Protein AF-A0A6G9Y9I4-F1 (afdb_monomer)

Mean predicted aligned error: 8.77 Å

Sequence (165 aa):
MYAVVRGWGAGHRESAPDADPHTDSGFLGDAVLGPLMVRAAGKVDRAYVPYQAAFGGVNGGAAVPYSESVTGGIERTRHMVRDEATRCPNTDFAIVGYSQGSHVASMFVQEVGQGHGLIPAEKVAGAALFADPTRNPNAPLFPGNLYGRPAIGVKIYSLSDLLTG

Solvent-accessible surface area (backbone atoms only — not comparable to full-atom values): 8965 Å² total; per-residue (Å²): 76,27,48,30,28,55,27,64,46,81,95,45,91,52,48,28,67,82,43,65,38,72,66,77,50,52,70,60,21,68,74,50,44,50,59,45,51,64,74,39,70,72,76,58,48,69,38,41,44,43,18,62,59,22,60,45,32,54,84,78,45,52,65,50,42,44,68,60,19,39,52,50,34,34,56,45,42,52,50,54,52,42,55,45,42,68,78,37,74,85,48,45,27,37,40,36,16,26,35,60,8,10,38,25,36,51,55,49,53,51,36,17,44,71,70,73,38,91,52,64,30,81,39,34,49,23,72,49,66,38,71,37,80,74,66,57,89,89,59,59,96,47,81,33,60,52,99,90,48,77,52,78,53,54,58,68,53,57,75,67,61,71,62,76,107

InterPro domains:
  IPR000675 Cutinase/acetylxylan esterase [PF01083] (49-140)
  IPR000675 Cutinase/acetylxylan esterase [SM01110] (1-163)
  IPR029058 Alpha/Beta hydrolase fold [G3DSA:3.40.50.1820] (4-163)
  IPR029058 Alpha/Beta hydrolase fold [SSF53474] (5-146)

Structure (mmCIF, N/CA/C/O backbone):
data_AF-A0A6G9Y9I4-F1
#
_entry.id   AF-A0A6G9Y9I4-F1
#
loop_
_atom_site.group_PDB
_atom_site.id
_atom_site.type_symbol
_atom_site.label_atom_id
_atom_site.label_alt_id
_atom_site.label_comp_id
_atom_site.label_asym_id
_atom_site.label_entity_id
_atom_site.label_seq_id
_atom_site.pdbx_PDB_ins_code
_atom_site.Cartn_x
_atom_site.Cartn_y
_atom_site.Cartn_z
_atom_site.occupancy
_atom_site.B_iso_or_equiv
_atom_site.auth_seq_id
_atom_site.auth_comp_id
_atom_site.auth_asym_id
_atom_site.auth_atom_id
_atom_site.pdbx_PDB_model_num
ATO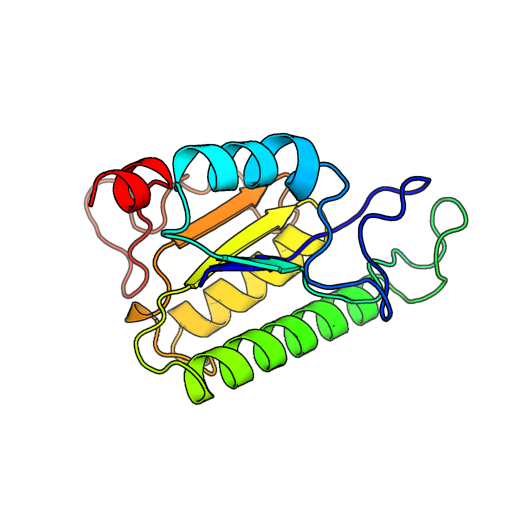M 1 N N . MET A 1 1 ? -10.697 -3.379 8.218 1.00 46.94 1 MET A N 1
ATOM 2 C CA . MET A 1 1 ? -10.324 -3.787 6.846 1.00 46.94 1 MET A CA 1
ATOM 3 C C . MET A 1 1 ? -8.935 -3.247 6.552 1.00 46.94 1 MET A C 1
ATOM 5 O O . MET A 1 1 ? -8.676 -2.091 6.835 1.00 46.94 1 MET A O 1
ATOM 9 N N . TYR A 1 2 ? -8.032 -4.081 6.042 1.00 53.47 2 TYR A N 1
ATOM 10 C CA . TYR A 1 2 ? -6.602 -3.790 5.928 1.00 53.47 2 TYR A CA 1
ATOM 11 C C . TYR A 1 2 ? -6.235 -3.565 4.455 1.00 53.47 2 TYR A C 1
ATOM 13 O O . TYR A 1 2 ? -6.661 -4.328 3.588 1.00 53.47 2 TYR A O 1
ATOM 21 N N . ALA A 1 3 ? -5.458 -2.521 4.157 1.00 49.31 3 ALA A N 1
ATOM 22 C CA . ALA A 1 3 ? -5.071 -2.179 2.788 1.00 49.31 3 ALA A CA 1
ATOM 23 C C . ALA A 1 3 ? -3.652 -2.684 2.500 1.00 49.31 3 ALA A C 1
ATOM 25 O O . ALA A 1 3 ? -2.685 -2.241 3.107 1.00 49.31 3 ALA A O 1
ATOM 26 N N . VAL A 1 4 ? -3.507 -3.618 1.565 1.00 57.12 4 VAL A N 1
ATOM 27 C CA . VAL A 1 4 ? -2.235 -4.276 1.250 1.00 57.12 4 VAL A CA 1
ATOM 28 C C . VAL A 1 4 ? -1.719 -3.783 -0.095 1.00 57.12 4 VAL A C 1
ATOM 30 O O . VAL A 1 4 ? -2.395 -3.851 -1.119 1.00 57.12 4 VAL A O 1
ATOM 33 N N . VAL A 1 5 ? -0.464 -3.356 -0.123 1.00 52.41 5 VAL A N 1
ATOM 34 C CA . VAL A 1 5 ? 0.212 -2.858 -1.316 1.00 52.41 5 VAL A CA 1
ATOM 35 C C . VAL A 1 5 ? 1.218 -3.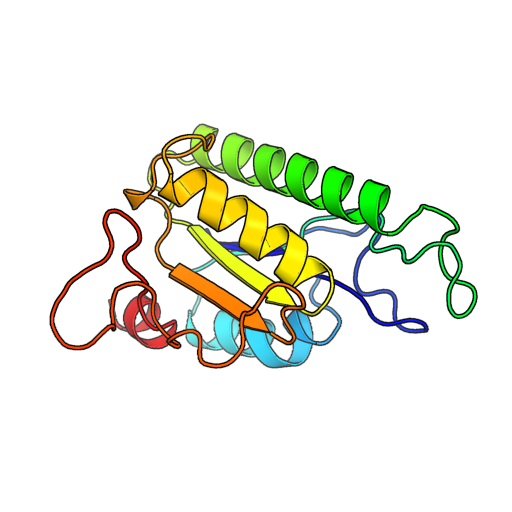905 -1.799 1.00 52.41 5 VAL A C 1
ATOM 37 O O . VAL A 1 5 ? 2.279 -4.104 -1.216 1.00 52.41 5 VAL A O 1
ATOM 40 N N . ARG A 1 6 ? 0.910 -4.612 -2.886 1.00 53.81 6 ARG A N 1
ATOM 41 C CA . ARG A 1 6 ? 1.851 -5.592 -3.460 1.00 53.81 6 ARG A CA 1
ATOM 42 C C . ARG A 1 6 ? 2.987 -4.914 -4.211 1.00 53.81 6 ARG A C 1
ATOM 44 O O . ARG A 1 6 ? 2.797 -3.821 -4.727 1.00 53.81 6 ARG A O 1
ATOM 51 N N . GLY A 1 7 ? 4.124 -5.594 -4.364 1.00 38.91 7 GLY A N 1
ATOM 52 C CA . GLY A 1 7 ? 5.031 -5.297 -5.470 1.00 38.91 7 GLY A CA 1
ATOM 53 C C . GLY A 1 7 ? 6.042 -6.391 -5.805 1.00 38.91 7 GLY A C 1
ATOM 54 O O . GLY A 1 7 ? 6.603 -7.020 -4.926 1.00 38.91 7 GLY A O 1
ATOM 55 N N . TRP A 1 8 ? 6.237 -6.516 -7.120 1.00 42.97 8 TRP A N 1
ATOM 56 C CA . TRP A 1 8 ? 7.132 -7.319 -7.973 1.00 42.97 8 TRP A CA 1
ATOM 57 C C . TRP A 1 8 ? 7.538 -8.776 -7.686 1.00 42.97 8 TRP A C 1
ATOM 59 O O . TRP A 1 8 ? 8.199 -9.069 -6.695 1.00 42.97 8 TRP A O 1
ATOM 69 N N . GLY A 1 9 ? 7.464 -9.556 -8.786 1.00 31.53 9 GLY A N 1
ATOM 70 C CA . GLY A 1 9 ? 8.447 -10.555 -9.240 1.00 31.53 9 GLY A CA 1
ATOM 71 C C . GLY A 1 9 ? 8.441 -10.714 -10.782 1.00 31.53 9 GLY A C 1
ATOM 72 O O . GLY A 1 9 ? 7.416 -11.087 -11.339 1.00 31.53 9 GLY A O 1
ATOM 73 N N . ALA A 1 10 ? 9.526 -10.475 -11.536 1.00 30.72 10 ALA A N 1
ATOM 74 C CA . ALA A 1 10 ? 9.537 -10.852 -12.964 1.00 30.72 10 ALA A CA 1
ATOM 75 C C . ALA A 1 10 ? 9.329 -12.352 -13.104 1.00 30.72 10 ALA A C 1
ATOM 77 O O . ALA A 1 10 ? 9.956 -13.146 -12.407 1.00 30.72 10 ALA A O 1
ATOM 78 N N . GLY A 1 11 ? 8.464 -12.726 -14.043 1.00 34.25 11 GLY A N 1
ATOM 79 C CA . GLY A 1 11 ? 8.098 -14.119 -14.276 1.00 34.25 11 GLY A CA 1
ATOM 80 C C . GLY A 1 11 ? 7.026 -14.662 -13.325 1.00 34.25 11 GLY A C 1
ATOM 81 O O . GLY A 1 11 ? 6.569 -15.777 -13.547 1.00 34.25 11 GLY A O 1
ATOM 82 N N . HIS A 1 12 ? 6.569 -13.895 -12.327 1.00 40.28 12 HIS A N 1
ATOM 83 C CA . HIS A 1 12 ? 5.394 -14.197 -11.500 1.00 40.28 12 HIS A CA 1
ATOM 84 C C . HIS A 1 12 ? 4.499 -12.950 -11.413 1.00 40.28 12 HIS A C 1
ATOM 86 O O . HIS A 1 12 ? 4.858 -11.938 -10.826 1.00 40.28 12 HIS A O 1
ATOM 92 N N . ARG A 1 13 ? 3.317 -12.993 -12.033 1.00 53.06 13 ARG A N 1
ATOM 93 C CA . ARG A 1 13 ? 2.340 -11.890 -12.039 1.00 53.06 13 ARG A CA 1
ATOM 94 C C . ARG A 1 13 ? 1.798 -11.618 -10.621 1.00 53.06 13 ARG A C 1
ATOM 96 O O . ARG A 1 13 ? 0.768 -12.171 -10.262 1.00 53.06 13 ARG A O 1
ATOM 103 N N . GLU A 1 14 ? 2.473 -10.796 -9.811 1.00 57.69 14 GLU A N 1
ATOM 104 C CA . GLU A 1 14 ? 2.019 -10.482 -8.438 1.00 57.69 14 GLU A CA 1
ATOM 105 C C . GLU A 1 14 ? 1.005 -9.322 -8.365 1.00 57.69 14 GLU A C 1
ATOM 107 O O . GLU A 1 14 ? 0.155 -9.296 -7.472 1.00 57.69 14 GLU A O 1
ATOM 112 N N . SER A 1 15 ? 1.061 -8.370 -9.304 1.00 62.28 15 SER A N 1
ATOM 113 C CA . SER A 1 15 ? 0.020 -7.355 -9.525 1.00 62.28 15 SER A CA 1
ATOM 114 C C . SER A 1 15 ? -0.015 -6.943 -11.000 1.00 62.28 15 SER A C 1
ATOM 116 O O . SER A 1 15 ? 0.960 -7.132 -11.730 1.00 62.28 15 SER A O 1
ATOM 118 N N . ALA A 1 16 ? -1.157 -6.415 -11.423 1.00 66.19 16 ALA A N 1
ATOM 119 C CA . ALA A 1 16 ? -1.413 -5.824 -12.728 1.00 66.19 16 ALA A CA 1
ATOM 120 C C . ALA A 1 16 ? -2.526 -4.768 -12.573 1.00 66.19 16 ALA A C 1
ATOM 122 O O . ALA A 1 16 ? -3.277 -4.825 -11.592 1.00 66.19 16 ALA A O 1
ATOM 123 N N . PRO A 1 17 ? -2.679 -3.813 -13.510 1.00 75.06 17 PRO A N 1
ATOM 124 C CA . PRO A 1 17 ? -3.734 -2.796 -13.433 1.00 75.06 17 PRO A CA 1
ATOM 125 C C . PRO A 1 17 ? -5.158 -3.368 -13.358 1.00 75.06 17 PRO A C 1
ATOM 127 O O . PRO A 1 17 ? -6.046 -2.729 -12.799 1.00 75.06 17 PRO A O 1
ATOM 130 N N . ASP A 1 18 ? -5.364 -4.561 -13.911 1.00 77.38 18 ASP A N 1
ATOM 131 C CA . ASP A 1 18 ? -6.620 -5.309 -13.961 1.00 77.38 18 ASP A CA 1
ATOM 132 C C . ASP A 1 18 ? -6.656 -6.509 -12.996 1.00 77.38 18 ASP A C 1
ATOM 134 O O . ASP A 1 18 ? -7.592 -7.306 -13.039 1.00 77.38 18 ASP A O 1
ATOM 138 N N . ALA A 1 19 ? -5.658 -6.649 -12.115 1.00 77.38 19 ALA A N 1
ATOM 139 C CA . ALA A 1 19 ? -5.643 -7.717 -11.123 1.00 77.38 19 ALA A CA 1
ATOM 140 C C . ALA A 1 19 ? -6.816 -7.576 -10.141 1.00 77.38 19 ALA A C 1
ATOM 142 O O . ALA A 1 19 ? -7.113 -6.476 -9.670 1.00 77.38 19 ALA A O 1
ATOM 143 N N . ASP A 1 20 ? -7.445 -8.702 -9.792 1.00 80.81 20 ASP A N 1
ATOM 144 C CA . ASP A 1 20 ? -8.477 -8.739 -8.758 1.00 80.81 20 ASP A CA 1
ATOM 145 C C . ASP A 1 20 ? -7.874 -8.350 -7.391 1.00 80.81 20 ASP A C 1
ATOM 147 O O . ASP A 1 20 ? -6.993 -9.060 -6.887 1.00 80.81 20 ASP A O 1
ATOM 151 N N . PRO A 1 21 ? -8.354 -7.262 -6.756 1.00 82.00 21 PRO A N 1
ATOM 152 C CA . PRO A 1 21 ? -7.885 -6.829 -5.445 1.00 82.00 21 PRO A CA 1
ATOM 153 C C . PRO A 1 21 ? -8.111 -7.836 -4.314 1.00 82.00 21 PRO A C 1
ATOM 155 O O . PRO A 1 21 ? -7.556 -7.634 -3.240 1.00 82.00 21 PRO A O 1
ATOM 158 N N . HIS A 1 22 ? -8.907 -8.890 -4.493 1.00 82.69 22 HIS A N 1
ATOM 159 C CA . HIS A 1 22 ? -9.246 -9.832 -3.417 1.00 82.69 22 HIS A CA 1
ATOM 160 C C . HIS A 1 22 ? -8.620 -11.221 -3.576 1.00 82.69 22 HIS A C 1
ATOM 162 O O . HIS A 1 22 ? -8.703 -12.045 -2.663 1.00 82.69 22 HIS A O 1
ATOM 168 N N . THR A 1 23 ? -7.952 -11.483 -4.698 1.00 82.19 23 THR A N 1
ATOM 169 C CA . THR A 1 23 ? -7.327 -12.782 -4.960 1.00 82.19 23 THR A CA 1
ATOM 170 C C . THR A 1 23 ? -5.935 -12.854 -4.335 1.00 82.19 23 THR A C 1
ATOM 172 O O . THR A 1 23 ? -5.073 -12.028 -4.636 1.00 82.19 23 THR A O 1
ATOM 175 N N . ASP A 1 24 ? -5.684 -13.864 -3.495 1.00 80.88 24 ASP A N 1
ATOM 176 C CA . ASP A 1 24 ? -4.352 -14.158 -2.951 1.00 80.88 24 ASP A CA 1
ATOM 177 C C . ASP A 1 24 ? -3.414 -14.737 -4.004 1.00 80.88 24 ASP A C 1
ATOM 179 O O . ASP A 1 24 ? -3.764 -15.669 -4.722 1.00 80.88 24 ASP A O 1
ATOM 183 N N . SER A 1 25 ? -2.206 -14.182 -4.068 1.00 75.88 25 SER A N 1
ATOM 184 C CA . SER A 1 25 ? -1.129 -14.668 -4.922 1.00 75.88 25 SER A CA 1
ATOM 185 C C . SER A 1 25 ? 0.209 -14.042 -4.532 1.00 75.88 25 SER A C 1
ATOM 187 O O . SER A 1 25 ? 0.245 -12.913 -4.023 1.00 75.88 25 SER A O 1
ATOM 189 N N . GLY A 1 26 ? 1.303 -14.721 -4.876 1.00 77.56 26 GLY A N 1
ATOM 190 C CA . GLY A 1 26 ? 2.663 -14.209 -4.704 1.00 77.56 26 GLY A CA 1
ATOM 191 C C . GLY A 1 26 ? 3.088 -14.175 -3.239 1.00 77.56 26 GLY A C 1
ATOM 192 O O . GLY A 1 26 ? 2.359 -14.631 -2.357 1.00 77.56 26 GLY A O 1
ATOM 193 N N . PHE A 1 27 ? 4.253 -13.590 -2.953 1.00 83.50 27 PHE A N 1
ATOM 194 C CA . PHE A 1 27 ? 4.842 -13.644 -1.608 1.00 83.50 27 PHE A CA 1
ATOM 195 C C . PHE A 1 27 ? 3.885 -13.157 -0.505 1.00 83.50 27 PHE A C 1
ATOM 197 O O . PHE A 1 27 ? 3.698 -13.836 0.506 1.00 83.50 27 PHE A O 1
ATOM 204 N N . LEU A 1 28 ? 3.245 -11.998 -0.698 1.00 81.62 28 LEU A N 1
ATOM 205 C CA . LEU A 1 28 ? 2.331 -11.455 0.311 1.00 81.62 28 LEU A CA 1
ATOM 206 C C . LEU A 1 28 ? 1.065 -12.300 0.478 1.00 81.62 28 LEU A C 1
ATOM 208 O O . LEU A 1 28 ? 0.589 -12.422 1.602 1.00 81.62 28 LEU A O 1
ATOM 212 N N . GLY A 1 29 ? 0.523 -12.874 -0.598 1.00 82.12 29 GLY A N 1
ATOM 213 C CA . GLY A 1 29 ? -0.644 -13.752 -0.507 1.00 82.12 29 GLY A CA 1
ATOM 214 C C . GLY A 1 29 ? -0.312 -15.061 0.197 1.00 82.12 29 GLY A C 1
ATOM 215 O O . GLY A 1 29 ? -0.949 -15.408 1.188 1.00 82.12 29 GLY A O 1
ATOM 216 N N . ASP A 1 30 ? 0.735 -15.738 -0.262 1.00 84.44 30 ASP A N 1
ATOM 217 C CA . ASP A 1 30 ? 1.026 -17.117 0.126 1.00 84.44 30 ASP A CA 1
ATOM 218 C C . ASP A 1 30 ? 1.690 -17.206 1.507 1.00 84.44 30 ASP A C 1
ATOM 220 O O . ASP A 1 30 ? 1.351 -18.072 2.315 1.00 84.44 30 ASP A O 1
ATOM 224 N N . ALA A 1 31 ? 2.625 -16.298 1.805 1.00 82.31 31 ALA A N 1
ATOM 225 C CA . ALA A 1 31 ? 3.455 -16.386 3.007 1.00 82.31 31 ALA A CA 1
ATOM 226 C C . ALA A 1 31 ? 2.989 -15.481 4.156 1.00 82.31 31 ALA A C 1
ATOM 228 O O . ALA A 1 31 ? 3.318 -15.752 5.311 1.00 82.31 31 ALA A O 1
ATOM 229 N N . VAL A 1 32 ? 2.250 -14.405 3.864 1.00 82.94 32 VAL A N 1
ATOM 230 C CA . VAL A 1 32 ? 1.895 -13.392 4.873 1.00 82.94 32 VAL A CA 1
ATOM 231 C C . VAL A 1 32 ? 0.395 -13.380 5.142 1.00 82.94 32 VAL A C 1
ATOM 233 O O . VAL A 1 32 ? -0.037 -13.568 6.280 1.00 82.94 32 VAL A O 1
ATOM 236 N N . LEU A 1 33 ? -0.416 -13.164 4.110 1.00 82.31 33 LEU A N 1
ATOM 237 C CA . LEU A 1 33 ? -1.827 -12.838 4.281 1.00 82.31 33 LEU A CA 1
ATOM 238 C C . LEU A 1 33 ? -2.726 -14.060 4.323 1.00 82.31 33 LEU A C 1
ATOM 240 O O . LEU A 1 33 ? -3.617 -14.080 5.162 1.00 82.31 33 LEU A O 1
ATOM 244 N N . GLY A 1 34 ? -2.473 -15.097 3.529 1.00 85.00 34 GLY A N 1
ATOM 245 C CA . GLY A 1 34 ? -3.201 -16.364 3.624 1.00 85.00 34 GLY A CA 1
ATOM 246 C C . GLY A 1 34 ? -3.224 -16.904 5.064 1.00 85.00 34 GLY A C 1
ATOM 247 O O . GLY A 1 34 ? -4.306 -17.063 5.638 1.00 85.00 34 GLY A O 1
ATOM 248 N N . PRO A 1 35 ? -2.057 -17.080 5.718 1.00 85.38 35 PRO A N 1
ATOM 249 C CA . PRO A 1 35 ? -1.994 -17.470 7.127 1.00 85.38 35 PRO A CA 1
ATOM 250 C C . PRO A 1 35 ? -2.668 -16.470 8.082 1.00 85.38 35 PRO A C 1
ATOM 252 O O . PRO A 1 35 ? -3.332 -16.880 9.039 1.00 85.38 35 PRO A O 1
ATOM 255 N N . LEU A 1 36 ? -2.531 -15.161 7.829 1.00 83.62 36 LEU A N 1
ATOM 256 C CA . LEU A 1 36 ? -3.173 -14.120 8.637 1.00 83.62 36 LEU A CA 1
ATOM 257 C C . LEU A 1 36 ? -4.698 -14.241 8.607 1.00 83.62 36 LEU A C 1
ATOM 259 O O . LEU A 1 36 ? -5.326 -14.172 9.660 1.00 83.62 36 LEU A O 1
ATOM 263 N N . MET A 1 37 ? -5.294 -14.435 7.429 1.00 83.88 37 MET A N 1
ATOM 264 C CA . MET A 1 37 ? -6.747 -14.538 7.276 1.00 83.88 37 MET A CA 1
ATOM 265 C C . MET A 1 37 ? -7.310 -15.735 8.037 1.00 83.88 37 MET A C 1
ATOM 267 O O . MET A 1 37 ? -8.340 -15.610 8.698 1.00 83.88 37 MET A O 1
ATOM 271 N N . VAL A 1 38 ? -6.602 -16.870 8.006 1.00 86.31 38 VAL A N 1
ATOM 272 C CA . VAL A 1 38 ? -6.963 -18.059 8.793 1.00 86.31 38 VAL A CA 1
ATOM 273 C C . VAL A 1 38 ? -6.957 -17.731 10.285 1.00 86.31 38 VAL A C 1
ATOM 275 O O . VAL A 1 38 ? -7.920 -18.030 10.989 1.00 86.31 38 VAL A O 1
ATOM 278 N N . ARG A 1 39 ? -5.896 -17.082 10.779 1.00 84.94 39 ARG A N 1
ATOM 279 C CA . ARG A 1 39 ? -5.755 -16.777 12.211 1.00 84.94 39 ARG A CA 1
ATOM 280 C C . ARG A 1 39 ? -6.717 -15.696 12.695 1.00 84.94 39 ARG A C 1
ATOM 282 O O . ARG A 1 39 ? -7.150 -15.733 13.842 1.00 84.94 39 ARG A O 1
ATOM 289 N N . ALA A 1 40 ? -7.040 -14.743 11.835 1.00 83.06 40 ALA A N 1
ATOM 290 C CA . ALA A 1 40 ? -7.939 -13.649 12.145 1.00 83.06 40 ALA A CA 1
ATOM 291 C C . ALA A 1 40 ? -9.416 -14.044 12.187 1.00 83.06 40 ALA A C 1
ATOM 293 O O . ALA A 1 40 ? -10.219 -13.270 12.704 1.00 83.06 40 ALA A O 1
ATOM 294 N N . ALA A 1 41 ? -9.781 -15.214 11.652 1.00 84.94 41 ALA A N 1
ATOM 295 C CA . ALA A 1 41 ? -11.126 -15.780 11.753 1.00 84.94 41 ALA A CA 1
ATOM 296 C C . ALA A 1 41 ? -12.248 -14.784 11.377 1.00 84.94 41 ALA A C 1
ATOM 298 O O . ALA A 1 41 ? -13.246 -14.657 12.083 1.00 84.94 41 ALA A O 1
ATOM 299 N N . GLY A 1 42 ? -12.065 -14.039 10.280 1.00 81.56 42 GLY A N 1
ATOM 300 C CA . GLY A 1 42 ? -13.053 -13.078 9.768 1.00 81.56 42 GLY A CA 1
ATOM 301 C C . GLY A 1 42 ? -13.062 -11.702 10.446 1.00 81.56 42 GLY A C 1
ATOM 302 O O . GLY A 1 42 ? -13.833 -10.839 10.040 1.00 81.56 42 GLY A O 1
ATOM 303 N N . LYS A 1 43 ? -12.189 -11.449 11.433 1.00 78.75 43 LYS A N 1
ATOM 304 C CA . LYS A 1 43 ? -12.022 -10.114 12.046 1.00 78.75 43 LYS A CA 1
ATOM 305 C C . LYS A 1 43 ? -11.353 -9.095 11.119 1.00 78.75 43 LYS A C 1
ATOM 307 O O . LYS A 1 43 ? -11.363 -7.897 11.388 1.00 78.75 43 LYS A O 1
ATOM 312 N N . VAL A 1 44 ? -10.719 -9.573 10.055 1.00 83.12 44 VAL A N 1
ATOM 313 C CA . VAL A 1 44 ? -9.906 -8.771 9.148 1.00 83.12 44 VAL A CA 1
ATOM 314 C C . VAL A 1 44 ? -10.315 -9.057 7.710 1.00 83.12 44 VAL A C 1
ATOM 316 O O . VAL A 1 44 ? -10.713 -10.171 7.379 1.00 83.12 44 VAL A O 1
ATOM 319 N N . ASP A 1 45 ? -10.158 -8.049 6.864 1.00 86.06 45 ASP A N 1
ATOM 320 C CA . ASP A 1 45 ? -10.286 -8.174 5.415 1.00 86.06 45 ASP A CA 1
ATOM 321 C C . ASP A 1 45 ? -9.015 -7.635 4.751 1.00 86.06 45 ASP A C 1
ATOM 323 O O . ASP A 1 45 ? -8.292 -6.850 5.376 1.00 86.06 45 ASP A O 1
ATOM 327 N N . ARG A 1 46 ? -8.737 -8.045 3.515 1.00 85.88 46 ARG A N 1
ATOM 328 C CA . ARG A 1 46 ? -7.553 -7.648 2.746 1.00 85.88 46 ARG A CA 1
ATOM 329 C C . ARG A 1 46 ? -7.943 -7.212 1.340 1.00 85.88 46 ARG A C 1
ATOM 331 O O . ARG A 1 46 ? -8.777 -7.833 0.685 1.00 85.88 46 ARG A O 1
ATOM 338 N N . ALA A 1 47 ? -7.270 -6.176 0.863 1.00 85.88 47 ALA A N 1
ATOM 339 C CA . ALA A 1 47 ? -7.337 -5.761 -0.527 1.00 85.88 47 ALA A CA 1
ATOM 340 C C . ALA A 1 47 ? -5.933 -5.476 -1.053 1.00 85.88 47 ALA A C 1
ATOM 342 O O . ALA A 1 47 ? -5.129 -4.864 -0.356 1.00 85.88 47 ALA A O 1
ATOM 343 N N . TYR A 1 48 ? -5.663 -5.896 -2.280 1.00 86.62 48 TYR A N 1
ATOM 344 C CA . TYR A 1 48 ? -4.400 -5.742 -2.978 1.00 86.62 48 TYR A CA 1
ATOM 345 C C . TYR A 1 48 ? -4.478 -4.598 -3.974 1.00 86.62 48 TYR A C 1
ATOM 347 O O . TYR A 1 48 ? -5.416 -4.529 -4.760 1.00 86.62 48 TYR A O 1
ATOM 355 N N . VAL A 1 49 ? -3.487 -3.711 -3.963 1.00 88.56 49 VAL A N 1
ATOM 356 C CA . VAL A 1 49 ? -3.443 -2.567 -4.883 1.00 88.56 49 VAL A CA 1
ATOM 357 C C . VAL A 1 49 ? -3.155 -3.032 -6.322 1.00 88.56 49 VAL A C 1
ATOM 359 O O . VAL A 1 49 ? -2.054 -3.536 -6.578 1.00 88.56 49 VAL A O 1
ATOM 362 N N . PRO A 1 50 ? -4.094 -2.848 -7.276 1.00 89.06 50 PRO A N 1
ATOM 363 C CA . PRO A 1 50 ? -3.871 -3.194 -8.673 1.00 89.06 50 PRO A CA 1
ATOM 364 C C . PRO A 1 50 ? -3.189 -2.024 -9.384 1.00 89.06 50 PRO A C 1
ATOM 366 O O . PRO A 1 50 ? -3.755 -0.939 -9.534 1.00 89.06 50 PRO A O 1
ATOM 369 N N . TYR A 1 51 ? -1.941 -2.218 -9.789 1.00 86.94 51 TYR A N 1
ATOM 370 C CA . TYR A 1 51 ? -1.149 -1.197 -10.468 1.00 86.94 51 TYR A CA 1
ATOM 371 C C . TYR A 1 51 ? -0.122 -1.856 -11.391 1.00 86.94 51 TYR A C 1
ATOM 373 O O . TYR A 1 51 ? -0.032 -3.079 -11.462 1.00 86.94 51 TYR A O 1
ATOM 381 N N . GLN A 1 52 ? 0.642 -1.043 -12.122 1.00 86.81 52 GLN A N 1
ATOM 382 C CA . GLN A 1 52 ? 1.553 -1.531 -13.161 1.00 86.81 52 GLN A CA 1
ATOM 383 C C . GLN A 1 52 ? 2.618 -2.505 -12.643 1.00 86.81 52 GLN A C 1
ATOM 385 O O . GLN A 1 52 ? 2.992 -3.422 -13.369 1.00 86.81 52 GLN A O 1
ATOM 390 N N . ALA A 1 53 ? 3.120 -2.305 -11.419 1.00 85.81 53 ALA A N 1
ATOM 391 C CA . ALA A 1 53 ? 4.204 -3.103 -10.842 1.00 85.81 53 ALA A CA 1
ATOM 392 C C . ALA A 1 53 ? 5.393 -3.312 -11.812 1.00 85.81 53 ALA A C 1
ATOM 394 O O . ALA A 1 53 ? 5.984 -4.388 -11.881 1.00 85.81 53 ALA A O 1
ATOM 395 N N . ALA A 1 54 ? 5.736 -2.286 -12.593 1.00 86.12 54 ALA A N 1
ATOM 396 C CA . ALA A 1 54 ? 6.672 -2.350 -13.708 1.00 86.12 54 ALA A CA 1
ATOM 397 C C . ALA A 1 54 ? 8.056 -1.777 -13.364 1.00 86.12 54 ALA A C 1
ATOM 399 O O . ALA A 1 54 ? 8.203 -0.926 -12.488 1.00 86.12 54 ALA A O 1
ATOM 400 N N . PHE A 1 55 ? 9.079 -2.240 -14.085 1.00 87.12 55 PHE A N 1
ATOM 401 C CA . PHE A 1 55 ? 10.485 -1.838 -13.927 1.00 87.12 55 PHE A CA 1
ATOM 402 C C . PHE A 1 55 ? 11.108 -1.407 -15.264 1.00 87.12 55 PHE A C 1
ATOM 404 O O . PHE A 1 55 ? 12.293 -1.620 -15.499 1.00 87.12 55 PHE A O 1
ATOM 411 N N . GLY A 1 56 ? 10.322 -0.836 -16.178 1.00 86.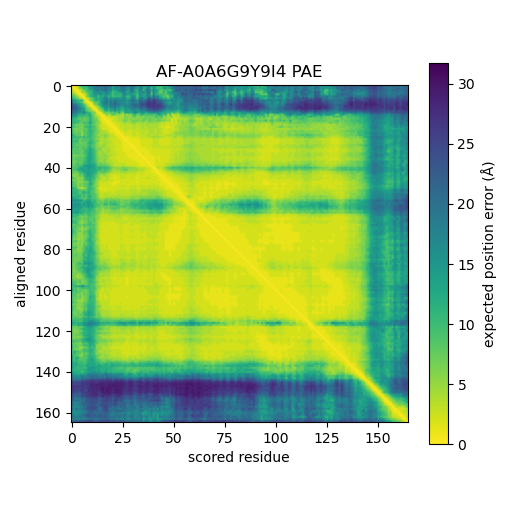06 56 GLY A N 1
ATOM 412 C CA . GLY A 1 56 ? 10.834 -0.374 -17.471 1.00 86.06 56 GLY A CA 1
ATOM 413 C C . GLY A 1 56 ? 11.282 -1.507 -18.398 1.00 86.06 56 GLY A C 1
ATOM 414 O O . GLY A 1 56 ? 12.311 -1.391 -19.054 1.00 86.06 56 GLY A O 1
ATOM 415 N N . GLY A 1 57 ? 10.555 -2.626 -18.431 1.00 80.62 57 GLY A N 1
ATOM 416 C CA . GLY A 1 57 ? 10.846 -3.740 -19.343 1.00 80.62 57 GLY A CA 1
ATOM 417 C C . GLY A 1 57 ? 11.864 -4.767 -18.840 1.00 80.62 57 GLY A C 1
ATOM 418 O O . GLY A 1 57 ? 12.152 -5.733 -19.550 1.00 80.62 57 GLY A O 1
ATOM 419 N N . VAL A 1 58 ? 12.393 -4.610 -17.620 1.00 78.25 58 VAL A N 1
ATOM 420 C CA . VAL A 1 58 ? 13.297 -5.597 -17.004 1.00 78.25 58 VAL A CA 1
ATOM 421 C C . VAL A 1 58 ? 12.671 -6.995 -17.051 1.00 78.25 58 VAL A C 1
ATOM 423 O O . VAL A 1 58 ? 11.510 -7.184 -16.686 1.00 78.25 58 VAL A O 1
ATOM 426 N N . ASN A 1 59 ? 13.460 -7.972 -17.513 1.00 73.56 59 ASN A N 1
ATOM 427 C CA . ASN A 1 59 ? 13.072 -9.377 -17.670 1.00 73.56 59 ASN A CA 1
ATOM 428 C C . ASN A 1 59 ? 11.795 -9.594 -18.510 1.00 73.56 59 ASN A C 1
ATOM 430 O O . ASN A 1 59 ? 11.031 -10.521 -18.246 1.00 73.56 59 ASN A O 1
ATOM 434 N N . GLY A 1 60 ? 11.544 -8.736 -19.506 1.00 72.75 60 GLY A N 1
ATOM 435 C CA . GLY A 1 60 ? 10.378 -8.849 -20.391 1.00 72.75 60 GLY A CA 1
ATOM 436 C C . GLY A 1 60 ? 9.057 -8.403 -19.756 1.00 72.75 60 GLY A C 1
ATOM 437 O O . GLY A 1 60 ? 7.992 -8.724 -20.280 1.00 72.75 60 GLY A O 1
ATOM 438 N N . GLY A 1 61 ? 9.110 -7.691 -18.624 1.00 72.44 61 GLY A N 1
ATOM 439 C CA . GLY A 1 61 ? 7.939 -7.083 -17.993 1.00 72.44 61 GLY A CA 1
ATOM 440 C C . GLY A 1 61 ? 7.393 -5.873 -18.762 1.00 72.44 61 GLY A C 1
ATOM 441 O O . GLY A 1 61 ? 7.909 -5.487 -19.810 1.00 72.44 61 GLY A O 1
ATOM 442 N N . ALA A 1 62 ? 6.352 -5.236 -18.218 1.00 80.56 62 ALA A N 1
ATOM 443 C CA . ALA A 1 62 ? 5.798 -4.015 -18.798 1.00 80.56 62 ALA A CA 1
ATOM 444 C C . ALA A 1 62 ? 6.868 -2.912 -18.926 1.00 80.56 62 ALA A C 1
ATOM 446 O O . ALA A 1 62 ? 7.698 -2.719 -18.033 1.00 80.56 62 ALA A O 1
ATOM 447 N N . ALA A 1 63 ? 6.823 -2.172 -20.038 1.00 87.56 63 ALA A N 1
ATOM 448 C CA . ALA A 1 63 ? 7.788 -1.121 -20.368 1.00 87.56 63 ALA A CA 1
ATOM 449 C C . ALA A 1 63 ? 7.621 0.165 -19.538 1.00 87.56 63 ALA A C 1
ATOM 451 O O . ALA A 1 63 ? 8.454 1.062 -19.637 1.00 87.56 63 ALA A O 1
ATOM 452 N N . VAL A 1 64 ? 6.569 0.255 -18.716 1.00 88.56 64 VAL A N 1
ATOM 453 C CA . VAL A 1 64 ? 6.309 1.412 -17.850 1.00 88.56 64 VAL A CA 1
ATOM 454 C C . VAL A 1 64 ? 7.515 1.645 -16.925 1.00 88.56 64 VAL A C 1
ATOM 456 O O . VAL A 1 64 ? 7.936 0.703 -16.238 1.00 88.56 64 VAL A O 1
ATOM 459 N N . PRO A 1 65 ? 8.095 2.861 -16.896 1.00 91.81 65 PRO A N 1
ATOM 460 C CA . PRO A 1 65 ? 9.221 3.186 -16.028 1.00 91.81 65 PRO A CA 1
ATOM 461 C C . PRO A 1 65 ? 8.922 2.916 -14.552 1.00 91.81 65 PRO A C 1
ATOM 463 O O . PRO A 1 65 ? 7.796 3.086 -14.088 1.00 91.81 65 PRO A O 1
ATOM 466 N N . TYR A 1 66 ? 9.956 2.558 -13.786 1.00 89.06 66 TYR A N 1
ATOM 467 C CA . TYR A 1 66 ? 9.828 2.292 -12.349 1.00 89.06 66 TYR A CA 1
ATOM 468 C C . TYR A 1 66 ? 9.158 3.445 -11.587 1.00 89.06 66 TYR A C 1
ATOM 470 O O . TYR A 1 66 ? 8.259 3.211 -10.784 1.00 89.06 66 TYR A O 1
ATOM 47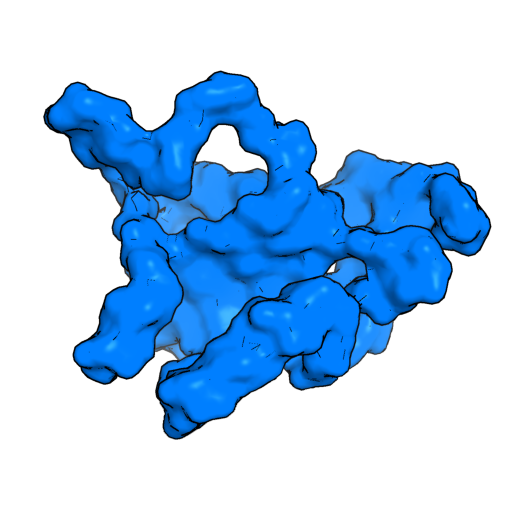8 N N . SER A 1 67 ? 9.578 4.687 -11.851 1.00 93.50 67 SER A N 1
ATOM 479 C CA . SER A 1 67 ? 9.031 5.881 -11.199 1.00 93.50 67 SER A CA 1
ATOM 480 C C . SER A 1 67 ? 7.541 6.054 -11.484 1.00 93.50 67 SER A C 1
ATOM 482 O O . SER A 1 67 ? 6.767 6.240 -10.553 1.00 93.50 67 SER A O 1
ATOM 484 N N . GLU A 1 68 ? 7.133 5.921 -12.747 1.00 94.50 68 GLU A N 1
ATOM 485 C CA . GLU A 1 68 ? 5.729 6.000 -13.156 1.00 94.50 68 GLU A CA 1
ATOM 486 C C . GLU A 1 68 ? 4.896 4.879 -12.520 1.00 94.50 68 GLU A C 1
ATOM 488 O O . GLU A 1 68 ? 3.808 5.129 -12.002 1.00 94.50 68 GLU A O 1
ATOM 493 N N . SER A 1 69 ? 5.439 3.659 -12.472 1.00 89.62 69 SER A N 1
ATOM 494 C CA . SER A 1 69 ? 4.800 2.530 -11.794 1.00 89.62 69 SER A CA 1
ATOM 495 C C . SER A 1 69 ? 4.591 2.801 -10.303 1.00 89.62 69 SER A C 1
ATOM 497 O O . SER A 1 69 ? 3.486 2.619 -9.795 1.00 89.62 69 SER A O 1
ATOM 499 N N . VAL A 1 70 ? 5.619 3.278 -9.593 1.00 91.31 70 VAL A N 1
ATOM 500 C CA . VAL A 1 70 ? 5.517 3.620 -8.165 1.00 91.31 70 VAL A CA 1
ATOM 501 C C . VAL A 1 70 ? 4.500 4.737 -7.942 1.00 91.31 70 VAL A C 1
ATOM 503 O O . VAL A 1 70 ? 3.635 4.590 -7.081 1.00 91.31 70 VAL A O 1
ATOM 506 N N . THR A 1 71 ? 4.534 5.810 -8.737 1.00 95.56 71 THR A N 1
ATOM 507 C CA . THR A 1 71 ? 3.549 6.898 -8.649 1.00 95.56 71 THR A CA 1
ATOM 508 C C . THR A 1 71 ? 2.126 6.374 -8.838 1.00 95.56 71 THR A C 1
ATOM 510 O O . THR A 1 71 ? 1.268 6.639 -7.998 1.00 95.56 71 THR A O 1
ATOM 513 N N . GLY A 1 72 ? 1.877 5.562 -9.869 1.00 93.19 72 GLY A N 1
ATOM 514 C CA . GLY A 1 72 ? 0.564 4.954 -10.093 1.00 93.19 72 GLY A CA 1
ATOM 515 C C . GLY A 1 72 ? 0.114 4.050 -8.939 1.00 93.19 72 GLY A C 1
ATOM 516 O O . GLY A 1 72 ? -1.056 4.072 -8.556 1.00 93.19 72 GLY A O 1
ATOM 517 N N . GLY A 1 73 ? 1.039 3.299 -8.336 1.00 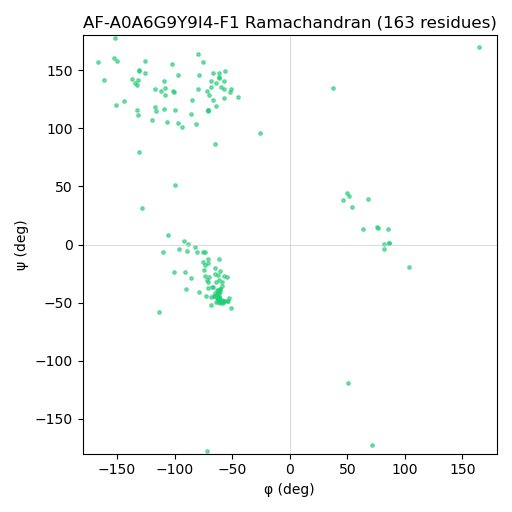90.69 73 GLY A N 1
ATOM 518 C CA . GLY A 1 73 ? 0.769 2.494 -7.143 1.00 90.69 73 GLY A CA 1
ATOM 519 C C . GLY A 1 73 ? 0.361 3.338 -5.935 1.00 90.69 73 GLY A C 1
ATOM 520 O O . GLY A 1 73 ? -0.587 2.980 -5.230 1.00 90.69 73 GLY A O 1
ATOM 521 N N . ILE A 1 74 ? 1.027 4.475 -5.708 1.00 93.19 74 ILE A N 1
ATOM 522 C CA . ILE A 1 74 ? 0.706 5.394 -4.604 1.00 93.19 74 ILE A CA 1
ATOM 523 C C . ILE A 1 74 ? -0.695 5.977 -4.807 1.00 93.19 74 ILE A C 1
ATOM 525 O O . ILE A 1 74 ? -1.526 5.886 -3.903 1.00 93.19 74 ILE A O 1
ATOM 529 N N . GLU A 1 75 ? -1.000 6.493 -6.001 1.00 94.69 75 GLU A N 1
ATOM 530 C CA . GLU A 1 75 ? -2.327 7.053 -6.292 1.00 94.69 75 GLU A CA 1
ATOM 531 C C . GLU A 1 75 ? -3.437 6.009 -6.150 1.00 94.69 75 GLU A C 1
ATOM 533 O O . GLU A 1 75 ? -4.494 6.277 -5.568 1.00 94.69 75 GLU A O 1
ATOM 538 N N . ARG A 1 76 ? -3.198 4.779 -6.618 1.00 91.94 76 ARG A N 1
ATOM 539 C CA . ARG A 1 76 ? -4.178 3.703 -6.466 1.00 91.94 76 ARG A CA 1
ATOM 540 C C . ARG A 1 76 ? -4.401 3.342 -4.999 1.00 91.94 76 ARG A C 1
ATOM 542 O O . ARG A 1 76 ? -5.553 3.160 -4.602 1.00 91.94 76 ARG A O 1
ATOM 549 N N . THR A 1 77 ? -3.332 3.286 -4.204 1.00 91.56 77 THR A N 1
ATOM 550 C CA . THR A 1 77 ? -3.404 3.051 -2.752 1.00 91.56 77 THR A CA 1
ATOM 551 C C . THR A 1 77 ? -4.248 4.129 -2.076 1.00 91.56 77 THR A C 1
ATOM 553 O O . THR A 1 77 ? -5.198 3.805 -1.363 1.00 91.56 77 THR A O 1
ATOM 556 N N . ARG A 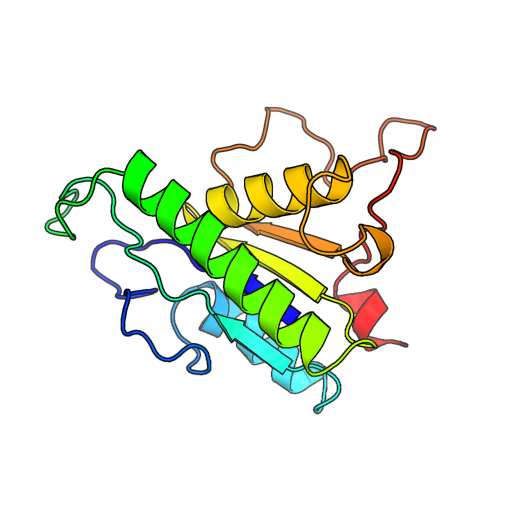1 78 ? -3.971 5.407 -2.367 1.00 92.88 78 ARG A N 1
ATOM 557 C CA . ARG A 1 78 ? -4.746 6.553 -1.868 1.00 92.88 78 ARG A CA 1
ATOM 558 C C . ARG A 1 78 ? -6.229 6.420 -2.187 1.00 92.88 78 ARG A C 1
ATOM 560 O O . ARG A 1 78 ? -7.062 6.580 -1.298 1.00 92.88 78 ARG A O 1
ATOM 567 N N . HIS A 1 79 ? -6.559 6.104 -3.439 1.00 91.94 79 HIS A N 1
ATOM 568 C CA . HIS A 1 79 ? -7.945 5.935 -3.872 1.00 91.94 79 HIS A CA 1
ATOM 569 C C . HIS A 1 79 ? -8.642 4.810 -3.108 1.00 91.94 79 HIS A C 1
ATOM 571 O O . HIS A 1 79 ? -9.703 5.039 -2.541 1.00 91.94 79 HIS A O 1
ATOM 577 N N . MET A 1 80 ? -8.031 3.626 -3.033 1.00 90.38 80 MET A N 1
ATOM 578 C CA . MET A 1 80 ? -8.630 2.482 -2.338 1.00 90.38 80 MET A CA 1
ATOM 579 C C . MET A 1 80 ? -8.847 2.754 -0.849 1.00 90.38 80 MET A C 1
ATOM 581 O O . MET A 1 80 ? -9.919 2.459 -0.327 1.00 90.38 80 MET A O 1
ATOM 585 N N . VAL A 1 81 ? -7.859 3.347 -0.172 1.00 90.56 81 VAL A N 1
ATOM 586 C CA . VAL A 1 81 ? -7.968 3.678 1.255 1.00 90.56 81 VAL A CA 1
ATOM 587 C C . VAL A 1 81 ? -9.044 4.736 1.497 1.00 90.56 81 VAL A C 1
ATOM 589 O O . VAL A 1 81 ? -9.857 4.573 2.401 1.00 90.56 81 VAL A O 1
ATOM 592 N N . ARG A 1 82 ? -9.100 5.794 0.678 1.00 90.94 82 ARG A N 1
ATOM 593 C CA . ARG A 1 82 ? -10.133 6.837 0.788 1.00 90.94 82 ARG A CA 1
ATOM 594 C C . ARG A 1 82 ? -11.531 6.273 0.552 1.00 90.94 82 ARG A C 1
ATOM 596 O O . ARG A 1 82 ? -12.449 6.581 1.313 1.00 90.94 82 ARG A O 1
ATOM 603 N N . ASP A 1 83 ? -11.701 5.477 -0.498 1.00 91.25 83 ASP A N 1
ATOM 604 C CA . ASP A 1 83 ? -12.999 4.909 -0.856 1.00 91.25 83 ASP A CA 1
ATOM 605 C C . ASP A 1 83 ? -13.487 3.974 0.264 1.00 91.25 83 ASP A C 1
ATOM 607 O O . ASP A 1 83 ? -14.654 4.018 0.653 1.00 91.25 83 ASP A O 1
ATOM 611 N N . GLU A 1 84 ? -12.581 3.199 0.865 1.00 89.69 84 GLU A N 1
ATOM 612 C CA . GLU A 1 84 ? -12.901 2.362 2.018 1.00 89.69 84 GLU A CA 1
ATOM 613 C C . GLU A 1 84 ? -13.207 3.170 3.279 1.00 89.69 84 GLU A C 1
ATOM 615 O O . GLU A 1 84 ? -14.215 2.915 3.930 1.00 89.69 84 GLU A O 1
ATOM 620 N N . ALA A 1 85 ? -12.406 4.185 3.602 1.00 89.44 85 ALA A N 1
ATOM 621 C CA . ALA A 1 85 ? -12.652 5.053 4.753 1.00 89.44 85 ALA A CA 1
ATOM 622 C C . ALA A 1 85 ? -13.989 5.803 4.631 1.00 89.44 85 ALA A C 1
ATOM 624 O O . ALA A 1 85 ? -14.642 6.083 5.634 1.00 89.44 85 ALA A O 1
ATOM 625 N N . THR A 1 86 ? -14.418 6.099 3.401 1.00 91.50 86 THR A N 1
ATOM 626 C CA . THR A 1 86 ? -15.713 6.730 3.120 1.00 91.50 86 THR A CA 1
ATOM 627 C C . THR A 1 86 ? -16.869 5.754 3.334 1.00 91.50 86 THR A C 1
ATOM 629 O O . THR A 1 86 ? -17.878 6.120 3.936 1.00 91.50 86 THR A O 1
ATOM 632 N N . ARG A 1 87 ? -16.737 4.507 2.862 1.00 91.75 87 ARG A N 1
ATOM 633 C CA . ARG A 1 87 ? -17.767 3.467 3.035 1.00 91.75 87 ARG A CA 1
ATOM 634 C C . ARG A 1 87 ? -17.864 2.977 4.479 1.00 91.75 87 ARG A C 1
ATOM 636 O O . ARG A 1 87 ? -18.965 2.735 4.968 1.00 91.75 87 ARG A O 1
ATOM 643 N N . CYS A 1 88 ? -16.725 2.864 5.153 1.00 89.25 88 CYS A N 1
ATOM 644 C CA . CYS A 1 88 ? -16.579 2.298 6.487 1.00 89.25 88 CYS A CA 1
ATOM 645 C C . CYS A 1 88 ? -15.744 3.242 7.380 1.00 89.25 88 CYS A C 1
ATOM 647 O O . CYS A 1 88 ? -14.564 2.980 7.619 1.00 89.25 88 CYS A O 1
ATOM 649 N N . PRO A 1 89 ? -16.330 4.317 7.944 1.00 90.00 89 PRO A N 1
ATOM 650 C CA . PRO A 1 89 ? -15.580 5.325 8.710 1.00 90.00 89 PRO A CA 1
ATOM 651 C C . PRO A 1 89 ? -14.856 4.794 9.957 1.00 90.00 89 PRO A C 1
ATOM 653 O O . PRO A 1 89 ? -13.888 5.389 10.434 1.00 90.00 89 PRO A O 1
ATOM 656 N N . ASN A 1 90 ? -15.309 3.661 10.498 1.00 88.44 90 ASN A N 1
ATOM 657 C CA . ASN A 1 90 ? -14.717 3.016 11.672 1.00 88.44 90 ASN A CA 1
ATOM 658 C C . ASN A 1 90 ? -13.593 2.029 11.328 1.00 88.44 90 ASN A C 1
ATOM 660 O O . ASN A 1 90 ? -13.026 1.434 12.236 1.00 88.44 90 ASN A O 1
ATOM 664 N N . THR A 1 91 ? -13.263 1.853 10.049 1.00 83.88 91 THR A N 1
ATOM 665 C CA . THR A 1 91 ? -12.169 0.981 9.621 1.00 83.88 91 THR A CA 1
ATOM 666 C C . THR A 1 91 ? -10.816 1.570 10.010 1.00 83.88 91 THR A C 1
ATOM 668 O O . THR A 1 91 ? -10.510 2.708 9.658 1.00 83.88 91 THR A O 1
ATOM 671 N N . ASP A 1 92 ? -9.993 0.752 10.664 1.00 86.00 92 ASP A N 1
ATOM 672 C CA . ASP A 1 92 ? -8.552 0.969 10.777 1.00 86.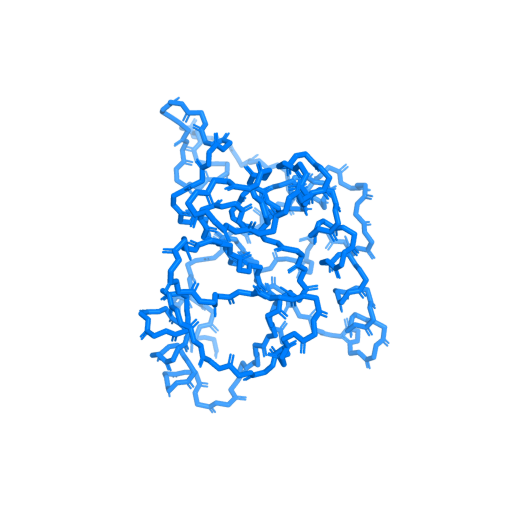00 92 ASP A CA 1
ATOM 673 C C . ASP A 1 92 ? -7.812 0.154 9.710 1.00 86.00 92 ASP A C 1
ATOM 675 O O . ASP A 1 92 ? -8.217 -0.964 9.369 1.00 86.00 92 ASP A O 1
ATOM 679 N N . PHE A 1 93 ? -6.710 0.706 9.211 1.00 85.88 93 PHE A N 1
ATOM 680 C CA . PHE A 1 93 ? -5.907 0.180 8.115 1.00 85.88 93 PHE A CA 1
ATOM 681 C C . PHE A 1 93 ? -4.547 -0.293 8.633 1.00 85.88 93 PHE A C 1
ATOM 683 O O . PHE A 1 93 ? -3.854 0.461 9.310 1.00 85.88 93 PHE A O 1
ATOM 690 N N . ALA A 1 94 ? -4.101 -1.494 8.259 1.00 86.69 94 ALA A N 1
ATOM 691 C CA . ALA A 1 94 ? -2.664 -1.785 8.249 1.00 86.69 94 ALA A CA 1
ATOM 692 C C . ALA A 1 94 ? -2.169 -1.890 6.815 1.00 86.69 94 ALA A C 1
ATOM 694 O O . ALA A 1 94 ? -2.874 -2.442 5.968 1.00 86.69 94 ALA A O 1
ATOM 695 N N . ILE A 1 95 ? -0.970 -1.354 6.581 1.00 87.44 95 ILE A N 1
ATOM 696 C CA . ILE A 1 95 ? -0.359 -1.229 5.260 1.00 87.44 95 ILE A CA 1
ATOM 697 C C . ILE A 1 95 ? 0.810 -2.200 5.136 1.00 87.44 95 ILE A C 1
ATOM 699 O O . ILE A 1 95 ? 1.801 -2.092 5.854 1.00 87.44 95 ILE A O 1
ATOM 703 N N . VAL A 1 96 ? 0.710 -3.158 4.219 1.00 85.19 96 VAL A N 1
ATOM 704 C CA . VAL A 1 96 ? 1.757 -4.171 4.013 1.00 85.19 96 VAL A CA 1
ATOM 705 C C . VAL A 1 96 ? 2.344 -4.038 2.616 1.00 85.19 96 VAL A C 1
ATOM 707 O O . VAL A 1 96 ? 1.583 -3.916 1.664 1.00 85.19 96 VAL A O 1
ATOM 710 N N . GLY A 1 97 ? 3.673 -4.058 2.505 1.00 85.62 97 GLY A N 1
ATOM 711 C CA . GLY A 1 97 ? 4.427 -3.865 1.266 1.00 85.62 97 GLY A CA 1
ATOM 712 C C . GLY A 1 97 ? 5.404 -5.004 0.969 1.00 85.62 97 GLY A C 1
ATOM 713 O O . GLY A 1 97 ? 5.982 -5.556 1.901 1.00 85.62 97 GLY A O 1
ATOM 714 N N . TYR A 1 98 ? 5.650 -5.322 -0.307 1.00 84.81 98 TYR A N 1
ATOM 715 C CA . TYR A 1 98 ? 6.793 -6.150 -0.736 1.00 84.81 98 TYR A CA 1
ATOM 716 C C . TYR A 1 98 ? 7.528 -5.510 -1.922 1.00 84.81 98 TYR A C 1
ATOM 718 O O . TYR A 1 98 ? 6.878 -4.995 -2.827 1.00 84.81 98 TYR A O 1
ATOM 726 N N . SER A 1 99 ? 8.867 -5.508 -1.922 1.00 86.75 99 SER A N 1
ATOM 727 C CA . SER A 1 99 ? 9.715 -5.022 -3.028 1.00 86.75 99 SER A CA 1
ATOM 728 C C . SER A 1 99 ? 9.311 -3.612 -3.515 1.00 86.75 99 SER A C 1
ATOM 730 O O . SER A 1 99 ? 9.303 -2.665 -2.728 1.00 86.75 99 SER A O 1
ATOM 732 N N . GLN A 1 100 ? 8.916 -3.421 -4.782 1.00 88.88 100 GLN A N 1
ATOM 733 C CA . GLN A 1 100 ? 8.395 -2.126 -5.267 1.00 88.88 100 GLN A CA 1
ATOM 734 C C . GLN A 1 100 ? 7.151 -1.655 -4.493 1.00 88.88 100 GLN A C 1
ATOM 736 O O . GLN A 1 100 ? 6.958 -0.462 -4.285 1.00 88.88 100 GLN A O 1
ATOM 741 N N . GLY A 1 101 ? 6.323 -2.582 -4.033 1.00 86.56 101 GLY A N 1
ATOM 742 C CA . GLY A 1 101 ? 5.123 -2.319 -3.249 1.00 86.56 101 GLY A CA 1
ATOM 743 C C . GLY A 1 101 ? 5.453 -1.838 -1.850 1.00 86.56 101 GLY A C 1
ATOM 744 O O . GLY A 1 101 ? 4.701 -1.053 -1.291 1.00 86.56 101 GLY A O 1
ATOM 745 N N . SER A 1 102 ? 6.613 -2.226 -1.312 1.00 86.69 102 SER A N 1
ATOM 746 C CA . SER A 1 102 ? 7.151 -1.614 -0.096 1.00 86.69 102 SER A CA 1
ATOM 747 C C . SER A 1 102 ? 7.543 -0.164 -0.311 1.00 86.69 102 SER A C 1
ATOM 749 O O . SER A 1 102 ? 7.281 0.640 0.571 1.00 86.69 102 SER A O 1
ATOM 751 N N . HIS A 1 103 ? 8.072 0.205 -1.482 1.00 88.50 103 HIS A N 1
ATOM 752 C CA . HIS A 1 103 ? 8.298 1.617 -1.807 1.00 88.50 103 HIS A CA 1
ATOM 753 C C . HIS A 1 103 ? 6.964 2.380 -1.825 1.00 88.50 103 HIS A C 1
ATOM 755 O O . HIS A 1 103 ? 6.821 3.400 -1.154 1.00 88.50 103 HIS A O 1
ATOM 761 N N . VAL A 1 104 ? 5.959 1.850 -2.530 1.00 91.12 104 VAL A N 1
ATOM 762 C CA . VAL A 1 104 ? 4.616 2.451 -2.594 1.00 91.12 104 VAL A CA 1
ATOM 763 C C . VAL A 1 104 ? 4.005 2.599 -1.193 1.00 91.12 104 VAL A C 1
ATOM 765 O O . VAL A 1 104 ? 3.573 3.690 -0.822 1.00 91.12 104 VAL A O 1
ATOM 768 N N . ALA A 1 105 ? 4.014 1.529 -0.395 1.00 88.62 105 ALA A N 1
ATOM 769 C CA . ALA A 1 105 ? 3.512 1.529 0.975 1.00 88.62 105 ALA A CA 1
ATOM 770 C C . ALA A 1 105 ? 4.277 2.508 1.873 1.00 88.62 105 ALA A C 1
ATOM 772 O O . ALA A 1 105 ? 3.643 3.259 2.606 1.00 88.62 105 ALA A O 1
ATOM 773 N N . SER A 1 106 ? 5.613 2.530 1.793 1.00 89.00 106 SER A N 1
ATOM 774 C CA . SER A 1 106 ? 6.486 3.425 2.563 1.00 89.00 106 SER A CA 1
ATOM 775 C C . SER A 1 106 ? 6.138 4.889 2.314 1.00 89.00 106 SER A C 1
ATOM 777 O O . SER A 1 106 ? 5.909 5.641 3.261 1.00 89.00 106 SER A O 1
ATOM 779 N N . MET A 1 107 ? 6.007 5.287 1.047 1.00 90.75 107 MET A N 1
ATOM 780 C CA . MET A 1 107 ? 5.632 6.657 0.688 1.00 90.75 107 MET A CA 1
ATOM 781 C C . MET A 1 107 ? 4.233 7.014 1.191 1.00 90.75 107 MET A C 1
ATOM 783 O O . MET A 1 107 ? 4.047 8.089 1.758 1.00 90.75 107 MET A O 1
ATOM 787 N N . PHE A 1 108 ? 3.269 6.100 1.051 1.00 90.69 108 PHE A N 1
ATOM 788 C CA . PHE A 1 108 ? 1.907 6.313 1.537 1.00 90.69 108 PHE A CA 1
ATOM 789 C C . PHE A 1 108 ? 1.849 6.491 3.065 1.00 90.69 108 PHE A C 1
ATOM 791 O O . PHE A 1 108 ? 1.222 7.428 3.557 1.00 90.69 108 PHE A O 1
ATOM 798 N N . VAL A 1 109 ? 2.524 5.636 3.841 1.00 88.06 109 VAL A N 1
ATOM 799 C CA . VAL A 1 109 ? 2.494 5.748 5.312 1.00 88.06 109 VAL A CA 1
ATOM 800 C C . VAL A 1 109 ? 3.282 6.954 5.823 1.00 88.06 109 VAL A C 1
ATOM 802 O O . VAL A 1 109 ? 2.901 7.532 6.839 1.00 88.06 109 VAL A O 1
ATOM 805 N N . GLN A 1 110 ? 4.339 7.376 5.120 1.00 87.75 110 GLN A N 1
ATOM 806 C CA . GLN A 1 110 ? 5.054 8.619 5.423 1.00 87.75 110 GLN A CA 1
ATOM 807 C C . GLN A 1 110 ? 4.169 9.849 5.182 1.00 87.75 110 GLN A C 1
ATOM 809 O O . GLN A 1 110 ? 4.123 10.735 6.032 1.00 87.75 110 GLN A O 1
ATOM 814 N N . GLU A 1 111 ? 3.437 9.886 4.067 1.00 88.50 111 GLU A N 1
ATOM 815 C CA . GLU A 1 111 ? 2.471 10.946 3.754 1.00 88.50 111 GLU A CA 1
ATOM 816 C C . GLU A 1 111 ? 1.384 11.055 4.832 1.00 88.50 111 GLU A C 1
ATOM 818 O O . GLU A 1 111 ? 1.115 12.146 5.340 1.00 88.50 111 GLU A O 1
ATOM 823 N N . VAL A 1 112 ? 0.800 9.921 5.233 1.00 87.81 112 VAL A N 1
ATOM 824 C CA . VAL A 1 112 ? -0.206 9.871 6.304 1.00 87.81 112 VAL A CA 1
ATOM 825 C C . VAL A 1 112 ? 0.386 10.320 7.643 1.00 87.81 112 VAL A C 1
ATOM 827 O O . VAL A 1 112 ? -0.205 11.160 8.319 1.00 87.81 112 VAL A O 1
ATOM 830 N N . GLY A 1 113 ? 1.574 9.833 8.014 1.00 83.62 113 GLY A N 1
ATOM 831 C CA . GLY A 1 113 ? 2.239 10.196 9.271 1.00 83.62 113 GLY A CA 1
ATOM 832 C C . GLY A 1 113 ? 2.643 11.672 9.369 1.00 83.62 113 GLY A C 1
ATOM 833 O O . GLY A 1 113 ? 2.726 12.211 10.469 1.00 83.62 113 GLY A O 1
ATOM 834 N N . GLN A 1 114 ? 2.854 12.346 8.235 1.00 86.62 114 GLN A N 1
ATOM 835 C CA . GLN A 1 114 ? 3.108 13.792 8.167 1.00 86.62 114 GLN A CA 1
ATOM 836 C C . GLN A 1 114 ? 1.823 14.637 8.205 1.00 86.62 114 GLN A C 1
ATOM 838 O O . GLN A 1 114 ? 1.904 15.862 8.199 1.00 86.62 114 GLN A O 1
ATOM 843 N N . GLY A 1 115 ? 0.643 14.009 8.241 1.00 86.00 115 GLY A N 1
ATOM 844 C CA . GLY A 1 115 ? -0.645 14.704 8.202 1.00 86.00 115 GLY A CA 1
ATOM 845 C C . GLY A 1 115 ? -1.039 15.209 6.811 1.00 86.00 115 GLY A C 1
ATOM 846 O O . GLY A 1 115 ? -1.949 16.025 6.699 1.00 86.00 115 GLY A O 1
ATOM 847 N N . HIS A 1 116 ? -0.373 14.740 5.751 1.00 83.31 116 HIS A N 1
ATOM 848 C CA . HIS A 1 116 ? -0.686 15.090 4.360 1.00 83.31 116 HIS A CA 1
ATOM 849 C C . HIS A 1 116 ? -1.595 14.059 3.669 1.00 83.31 116 HIS A C 1
ATOM 851 O O . HIS A 1 116 ? -1.982 14.260 2.521 1.00 83.31 116 HIS A O 1
ATOM 857 N N . GLY A 1 117 ? -1.917 12.954 4.349 1.00 75.19 117 GLY A N 1
ATOM 858 C CA . GLY A 1 117 ? -2.699 11.853 3.792 1.00 75.19 117 GLY A CA 1
ATOM 859 C C . GLY A 1 117 ? -4.211 12.088 3.771 1.00 75.19 117 GLY A C 1
ATOM 860 O O . GLY A 1 117 ? -4.756 12.933 4.476 1.00 75.19 117 GLY A O 1
ATOM 861 N N . LEU A 1 118 ? -4.910 11.267 2.981 1.00 82.44 118 LEU A N 1
ATOM 862 C CA . LEU A 1 118 ? -6.378 11.286 2.844 1.00 82.44 118 LEU A CA 1
ATOM 863 C C . LEU A 1 118 ? -7.129 10.679 4.043 1.00 82.44 118 LEU A C 1
ATOM 865 O O . LEU A 1 118 ? -8.358 10.722 4.081 1.00 82.44 118 LEU A O 1
ATOM 869 N N . ILE A 1 119 ? -6.402 10.091 4.995 1.00 86.31 119 ILE A N 1
ATOM 870 C CA . ILE A 1 119 ? -6.924 9.575 6.262 1.00 86.31 119 ILE A CA 1
ATOM 871 C C . ILE A 1 119 ? -6.063 10.100 7.419 1.00 86.31 119 ILE A C 1
ATOM 873 O O . ILE A 1 119 ? -4.862 10.311 7.228 1.00 86.31 119 ILE A O 1
ATOM 877 N N . PRO A 1 120 ? -6.645 10.300 8.614 1.00 87.06 120 PRO A N 1
ATOM 878 C CA . PRO A 1 120 ? -5.876 10.686 9.791 1.00 87.06 120 PRO A CA 1
ATOM 879 C C . PRO A 1 120 ? -4.934 9.545 10.215 1.00 87.06 120 PRO A C 1
ATOM 881 O O . PRO A 1 120 ? -5.257 8.368 10.037 1.00 87.06 120 PRO A O 1
ATOM 884 N N . ALA A 1 121 ? -3.765 9.878 10.768 1.00 86.88 121 ALA A N 1
ATOM 885 C CA . ALA A 1 121 ? -2.720 8.897 11.078 1.00 86.88 121 ALA A CA 1
ATOM 886 C C . ALA A 1 121 ? -3.164 7.847 12.110 1.00 86.88 121 ALA A C 1
ATOM 888 O O . ALA A 1 121 ? -2.727 6.699 12.064 1.00 86.88 121 ALA A O 1
ATOM 889 N N . GLU A 1 122 ? -4.116 8.201 12.971 1.00 86.00 122 GLU A N 1
ATOM 890 C CA . GLU A 1 122 ? -4.730 7.323 13.967 1.00 86.00 122 GLU A CA 1
ATOM 891 C C . GLU A 1 122 ? -5.526 6.172 13.340 1.00 86.00 122 GLU A C 1
ATOM 893 O O . GLU A 1 122 ? -5.746 5.160 14.000 1.00 86.00 122 GLU A O 1
ATOM 898 N N . LYS A 1 123 ? -5.934 6.303 12.071 1.00 86.00 123 LYS A N 1
ATOM 899 C CA . LYS A 1 123 ? -6.591 5.233 11.307 1.00 86.00 123 LYS A CA 1
ATOM 900 C C . LYS A 1 123 ? -5.597 4.219 10.750 1.00 86.00 123 LYS A C 1
ATOM 902 O O . LYS A 1 123 ? -6.026 3.212 10.195 1.00 86.00 123 LYS A O 1
ATOM 907 N N . VAL A 1 124 ? -4.289 4.453 10.872 1.00 86.12 124 VAL A N 1
ATOM 908 C CA . VAL A 1 124 ? -3.258 3.485 10.488 1.00 86.12 124 VAL A CA 1
ATOM 909 C C . VAL A 1 124 ? -2.808 2.708 11.725 1.00 86.12 124 VAL A C 1
ATOM 911 O O . VAL A 1 124 ? -2.039 3.199 12.546 1.00 86.12 124 VAL A O 1
ATOM 914 N N . ALA A 1 125 ? -3.267 1.462 11.831 1.00 84.12 125 ALA A N 1
ATOM 915 C CA . ALA A 1 125 ? -2.948 0.537 12.919 1.00 84.12 125 ALA A CA 1
ATOM 916 C C . ALA A 1 125 ? -1.513 -0.022 12.854 1.00 84.12 125 ALA A C 1
ATOM 918 O O . ALA A 1 125 ? -1.001 -0.574 13.829 1.00 84.12 125 ALA A O 1
ATOM 919 N N . GLY A 1 126 ? -0.858 0.071 11.697 1.00 79.06 126 GLY A N 1
ATOM 920 C CA . GLY A 1 126 ? 0.531 -0.340 11.541 1.00 79.06 126 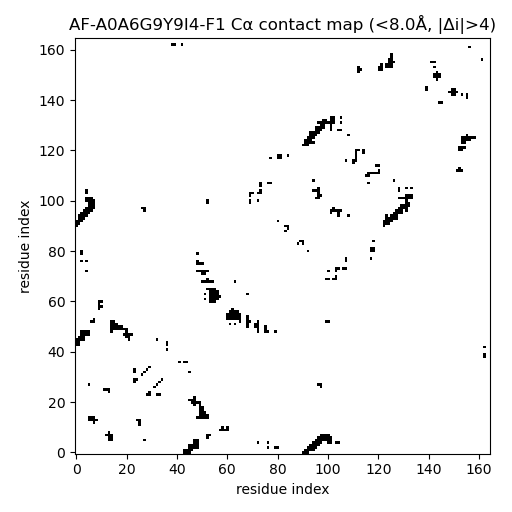GLY A CA 1
ATOM 921 C C . GLY A 1 126 ? 0.957 -0.495 10.089 1.00 79.06 126 GLY A C 1
ATOM 922 O O . GLY A 1 126 ? 0.134 -0.478 9.172 1.00 79.06 126 GLY A O 1
ATOM 923 N N . ALA A 1 127 ? 2.263 -0.667 9.885 1.00 83.94 127 ALA A N 1
ATOM 924 C CA . ALA A 1 127 ? 2.831 -0.949 8.576 1.00 83.94 127 ALA A CA 1
ATOM 925 C C . ALA A 1 127 ? 3.910 -2.036 8.654 1.00 83.94 127 ALA A C 1
ATOM 927 O O . ALA A 1 127 ? 4.692 -2.065 9.604 1.00 83.94 127 ALA A O 1
ATOM 928 N N . ALA A 1 128 ? 3.963 -2.910 7.649 1.00 84.00 128 ALA A N 1
ATOM 929 C CA . ALA A 1 128 ? 4.981 -3.950 7.518 1.00 84.00 128 ALA A CA 1
ATOM 930 C C . ALA A 1 128 ? 5.549 -3.953 6.094 1.00 84.00 128 ALA A C 1
ATOM 932 O O . ALA A 1 128 ? 4.829 -4.220 5.134 1.00 84.00 128 ALA A O 1
ATOM 933 N N . LEU A 1 129 ? 6.838 -3.642 5.952 1.00 84.38 129 LEU A N 1
ATOM 934 C CA . LEU A 1 129 ? 7.486 -3.445 4.654 1.00 84.38 129 LEU A CA 1
ATOM 935 C C . LEU A 1 129 ? 8.570 -4.507 4.442 1.00 84.38 129 LEU A C 1
ATOM 937 O O . LEU A 1 129 ? 9.573 -4.547 5.157 1.00 84.38 129 LEU A O 1
ATOM 941 N N . PHE A 1 130 ? 8.372 -5.375 3.456 1.00 82.25 130 PHE A N 1
ATOM 942 C CA . PHE A 1 130 ? 9.282 -6.465 3.116 1.00 82.25 130 PHE A CA 1
ATOM 943 C C . PHE A 1 130 ? 10.135 -6.082 1.900 1.00 82.25 130 PHE A C 1
ATOM 945 O O . PHE A 1 130 ? 9.606 -5.620 0.893 1.00 82.25 130 PHE A O 1
ATOM 952 N N . ALA A 1 131 ? 11.456 -6.275 1.966 1.00 84.75 131 ALA A N 1
ATOM 953 C CA . ALA A 1 131 ? 12.381 -5.892 0.886 1.00 84.75 131 ALA A CA 1
ATOM 954 C C . ALA A 1 131 ? 12.213 -4.425 0.420 1.00 84.75 131 ALA A C 1
ATOM 956 O O . ALA A 1 131 ? 12.207 -4.138 -0.774 1.00 84.75 131 ALA A O 1
ATOM 957 N N . ASP A 1 132 ? 12.031 -3.506 1.373 1.00 84.94 132 ASP A N 1
ATOM 958 C CA . ASP A 1 132 ? 11.800 -2.088 1.101 1.00 84.94 132 ASP A CA 1
ATOM 959 C C . ASP A 1 132 ? 13.062 -1.378 0.576 1.00 84.94 132 ASP A C 1
ATOM 961 O O . ASP A 1 132 ? 14.026 -1.228 1.335 1.00 84.94 132 ASP A O 1
ATOM 965 N N . PRO A 1 133 ? 13.070 -0.893 -0.682 1.00 84.31 133 PRO A N 1
ATOM 966 C CA . PRO A 1 133 ? 14.214 -0.170 -1.231 1.00 84.31 133 PRO A CA 1
ATOM 967 C C . PRO A 1 133 ? 14.396 1.228 -0.619 1.00 84.31 133 PRO A C 1
ATOM 969 O O . PRO A 1 133 ? 15.440 1.840 -0.823 1.00 84.31 133 PRO A O 1
ATOM 972 N N . THR A 1 134 ? 13.412 1.744 0.125 1.00 84.06 134 THR A N 1
ATOM 973 C CA . THR A 1 134 ? 13.484 3.055 0.793 1.00 84.06 134 THR A CA 1
ATOM 974 C C . THR A 1 134 ? 14.065 2.981 2.206 1.00 84.06 134 THR A C 1
ATOM 976 O O . THR A 1 134 ? 14.298 4.011 2.841 1.00 84.06 134 THR A O 1
ATOM 979 N N . ARG A 1 135 ? 14.329 1.772 2.721 1.00 80.25 135 ARG A N 1
ATOM 980 C CA . ARG A 1 135 ? 14.820 1.590 4.087 1.00 80.25 135 ARG A CA 1
ATOM 981 C C . ARG A 1 135 ? 16.269 2.060 4.222 1.00 80.25 135 ARG A C 1
ATOM 983 O O . ARG A 1 135 ? 17.191 1.432 3.706 1.00 80.25 135 ARG A O 1
ATOM 990 N N . ASN A 1 136 ? 16.477 3.098 5.029 1.00 77.50 136 ASN A N 1
ATOM 991 C CA . ASN A 1 136 ? 17.819 3.551 5.388 1.00 77.50 136 ASN A CA 1
ATOM 992 C C . ASN A 1 136 ? 18.606 2.462 6.143 1.00 77.50 136 ASN A C 1
ATOM 994 O O . ASN A 1 136 ? 18.035 1.752 6.987 1.00 77.50 136 ASN A O 1
ATOM 998 N N . PRO A 1 137 ? 19.932 2.363 5.926 1.00 72.69 137 PRO A N 1
ATOM 999 C CA . PRO A 1 137 ? 20.798 1.563 6.781 1.00 72.69 137 PRO A CA 1
ATOM 1000 C C . PRO A 1 137 ? 20.583 1.932 8.255 1.00 72.69 137 PRO A C 1
ATOM 1002 O O . PRO A 1 137 ? 20.532 3.108 8.606 1.00 72.69 137 PRO A O 1
ATOM 1005 N N . ASN A 1 138 ? 20.445 0.923 9.118 1.00 73.38 138 ASN A N 1
ATOM 1006 C CA . ASN A 1 138 ? 20.218 1.075 10.564 1.00 73.38 138 ASN A CA 1
ATOM 1007 C C . ASN A 1 138 ? 18.902 1.758 10.982 1.00 73.38 138 ASN A C 1
ATOM 1009 O O . ASN A 1 138 ? 18.749 2.088 12.158 1.00 73.38 138 ASN A O 1
ATOM 1013 N N . ALA A 1 139 ? 17.933 1.938 10.076 1.00 70.38 139 ALA A N 1
ATOM 1014 C CA . ALA A 1 139 ? 16.608 2.410 10.471 1.00 70.38 139 ALA A CA 1
ATOM 1015 C C . ALA A 1 139 ? 15.989 1.469 11.531 1.00 70.38 139 ALA A C 1
ATOM 1017 O O . ALA A 1 139 ? 16.044 0.240 11.351 1.00 70.38 139 ALA A O 1
ATOM 1018 N N . PRO A 1 140 ? 15.406 2.011 12.620 1.00 66.25 140 PRO A N 1
ATOM 1019 C CA . PRO A 1 140 ? 14.768 1.196 13.646 1.00 66.25 140 PRO A CA 1
ATOM 1020 C C . PRO A 1 140 ? 13.605 0.402 13.044 1.00 66.25 140 PRO A C 1
ATOM 1022 O O . PRO A 1 140 ? 12.940 0.864 12.119 1.00 66.25 140 PRO A O 1
ATOM 1025 N N . LEU A 1 141 ? 13.354 -0.796 13.580 1.00 64.94 141 LEU A N 1
ATOM 1026 C CA . LEU A 1 141 ? 12.243 -1.647 13.128 1.00 64.94 141 LEU A CA 1
ATOM 1027 C C . LEU A 1 141 ? 10.877 -1.004 13.398 1.00 64.94 141 LEU A C 1
ATOM 1029 O O . LEU A 1 141 ? 9.953 -1.177 12.612 1.00 64.94 141 LEU A O 1
ATOM 1033 N N . PHE A 1 142 ? 10.776 -0.235 14.485 1.00 63.31 142 PHE A N 1
ATOM 1034 C CA . PHE A 1 142 ? 9.587 0.526 14.844 1.00 63.31 142 PHE A CA 1
ATOM 1035 C C . PHE A 1 142 ? 9.916 2.027 14.847 1.00 63.31 142 PHE A C 1
ATOM 1037 O O . PHE A 1 142 ? 10.773 2.464 15.625 1.00 63.31 142 PHE A O 1
ATOM 1044 N N . PRO A 1 143 ? 9.259 2.834 13.997 1.00 55.88 143 PRO A N 1
ATOM 1045 C CA . PRO A 1 143 ? 9.204 4.285 14.126 1.00 55.88 143 PRO A CA 1
ATOM 1046 C C . PRO A 1 143 ? 8.927 4.707 15.573 1.00 55.88 143 PRO A C 1
ATOM 1048 O O . PRO A 1 143 ? 7.993 4.226 16.205 1.00 55.88 143 PRO A O 1
ATOM 1051 N N . GLY A 1 144 ? 9.774 5.579 16.124 1.00 53.31 144 GLY A N 1
ATOM 1052 C CA . GLY A 1 144 ? 9.681 6.004 17.526 1.00 53.31 144 GLY A CA 1
ATOM 1053 C C . GLY A 1 144 ? 10.400 5.113 18.544 1.00 53.31 144 GLY A C 1
ATOM 1054 O O . GLY A 1 144 ? 10.385 5.439 19.726 1.00 53.31 144 GLY A O 1
ATOM 1055 N N . ASN A 1 145 ? 11.080 4.042 18.118 1.00 49.03 145 ASN A N 1
ATOM 1056 C CA . ASN A 1 145 ? 12.035 3.307 18.955 1.00 49.03 145 ASN A CA 1
ATOM 1057 C C . ASN A 1 145 ? 13.489 3.714 18.654 1.00 49.03 145 ASN A C 1
ATOM 1059 O O . ASN A 1 145 ? 14.361 2.885 18.397 1.00 49.03 145 ASN A O 1
ATOM 1063 N N . LEU A 1 146 ? 13.748 5.022 18.670 1.00 43.88 146 LEU A N 1
ATOM 1064 C CA . LEU A 1 146 ? 15.060 5.523 19.072 1.00 43.88 146 LEU A CA 1
ATOM 1065 C C . LEU A 1 146 ? 15.049 5.481 20.594 1.00 43.88 146 LEU A C 1
ATOM 1067 O O . LEU A 1 146 ? 14.050 5.917 21.163 1.00 43.88 146 LEU A O 1
ATOM 1071 N N . TYR A 1 147 ? 16.107 4.979 21.235 1.00 41.91 147 TYR A N 1
ATOM 1072 C CA . TYR A 1 147 ? 16.323 5.069 22.683 1.00 41.91 147 TYR A CA 1
ATOM 1073 C C . TYR A 1 147 ? 15.600 6.287 23.312 1.00 41.91 147 TYR A C 1
ATOM 1075 O O . TYR A 1 147 ? 16.092 7.412 23.263 1.00 41.91 147 TYR A O 1
ATOM 1083 N N . GLY A 1 148 ? 14.397 6.060 23.859 1.00 34.84 148 GLY A N 1
ATOM 1084 C CA . GLY A 1 148 ? 13.671 7.002 24.710 1.00 34.84 148 GLY A CA 1
ATOM 1085 C C . GLY A 1 148 ? 12.776 8.100 24.107 1.00 34.84 148 GLY A C 1
ATOM 1086 O O . GLY A 1 148 ? 12.406 8.971 24.894 1.00 34.84 148 GLY A O 1
ATOM 1087 N N . ARG A 1 149 ? 12.373 8.138 22.819 1.00 33.84 149 ARG A N 1
ATOM 1088 C CA . ARG A 1 149 ? 11.361 9.142 22.364 1.00 33.84 149 ARG A CA 1
ATOM 1089 C C . ARG A 1 149 ? 10.378 8.629 21.292 1.00 33.84 149 ARG A C 1
ATOM 1091 O O . ARG A 1 149 ? 10.837 8.275 20.208 1.00 33.84 149 ARG A O 1
ATOM 1098 N N . PRO A 1 150 ? 9.046 8.683 21.521 1.00 34.94 150 PRO A N 1
ATOM 1099 C CA . PRO A 1 150 ? 8.064 8.299 20.510 1.00 34.94 150 PRO A CA 1
ATOM 1100 C C . PRO A 1 150 ? 8.062 9.288 19.337 1.00 34.94 150 PRO A C 1
ATOM 1102 O O . PRO A 1 150 ? 8.078 10.506 19.530 1.00 34.94 150 PRO A O 1
ATOM 1105 N N . ALA A 1 151 ? 8.026 8.752 18.118 1.00 42.09 151 ALA A N 1
ATOM 1106 C CA . ALA A 1 151 ? 7.698 9.522 16.928 1.00 42.09 151 ALA A CA 1
ATOM 1107 C C . ALA A 1 151 ? 6.219 9.925 16.998 1.00 42.09 151 ALA A C 1
ATOM 1109 O O . ALA A 1 151 ? 5.373 9.154 17.454 1.00 42.09 151 ALA A O 1
ATOM 1110 N N . ILE A 1 152 ? 5.914 11.145 16.569 1.00 38.62 152 ILE A N 1
ATOM 1111 C CA . ILE A 1 152 ? 4.547 11.658 16.511 1.00 38.62 152 ILE A CA 1
ATOM 1112 C C . ILE A 1 152 ? 3.773 10.856 15.450 1.00 38.62 152 ILE A C 1
ATOM 1114 O O . ILE A 1 152 ? 4.197 10.785 14.301 1.00 38.62 152 ILE A O 1
ATOM 1118 N N . GLY A 1 153 ? 2.642 10.264 15.847 1.00 35.12 153 GLY A N 1
ATOM 1119 C CA . GLY A 1 153 ? 1.504 10.019 14.953 1.00 35.12 153 GLY A CA 1
ATOM 1120 C C . GLY A 1 153 ? 1.257 8.609 14.407 1.00 35.12 153 GLY A C 1
ATOM 1121 O O . GLY A 1 153 ? 0.123 8.347 14.033 1.00 35.12 153 GLY A O 1
ATOM 1122 N N . VAL A 1 154 ? 2.215 7.673 14.389 1.00 37.44 154 VAL A N 1
ATOM 1123 C CA . VAL A 1 154 ? 1.950 6.305 13.878 1.00 37.44 154 VAL A CA 1
ATOM 1124 C C . VAL A 1 154 ? 2.184 5.270 14.973 1.00 37.44 154 VAL A C 1
ATOM 1126 O O . VAL A 1 154 ? 3.318 4.980 15.354 1.00 37.44 154 VAL A O 1
ATOM 1129 N N . LYS A 1 155 ? 1.092 4.704 15.492 1.00 35.06 155 LYS A N 1
ATOM 1130 C CA . LYS A 1 155 ? 1.128 3.580 16.431 1.00 35.06 155 LYS A CA 1
ATOM 1131 C C . LYS A 1 155 ? 1.303 2.304 15.614 1.00 35.06 155 LYS A C 1
ATOM 1133 O O . LYS A 1 155 ? 0.370 1.857 14.962 1.00 35.06 155 LYS A O 1
ATOM 1138 N N . ILE A 1 156 ? 2.509 1.745 15.603 1.00 40.50 156 ILE A N 1
ATOM 1139 C CA . ILE A 1 156 ? 2.774 0.481 14.908 1.00 40.50 156 ILE A CA 1
ATOM 1140 C C . ILE A 1 156 ? 2.613 -0.641 15.918 1.00 40.50 156 ILE A C 1
ATOM 1142 O O . ILE A 1 156 ? 3.486 -0.871 16.753 1.00 40.50 156 ILE A O 1
ATOM 1146 N N . TYR A 1 157 ? 1.464 -1.304 15.852 1.00 38.25 157 TYR A N 1
ATOM 1147 C CA . TYR A 1 157 ? 1.228 -2.554 16.557 1.00 38.25 157 TYR A CA 1
ATOM 1148 C C . TYR A 1 157 ? 1.885 -3.706 15.795 1.00 38.25 157 TYR A C 1
ATOM 1150 O O . TYR A 1 157 ? 1.922 -3.706 14.559 1.00 38.25 157 TYR A O 1
ATOM 1158 N N . SER A 1 158 ? 2.389 -4.711 16.515 1.00 40.91 158 SER A N 1
ATOM 1159 C CA . SER A 1 158 ? 2.666 -5.994 15.871 1.00 40.91 158 SER A CA 1
ATOM 1160 C C . SER A 1 158 ? 1.346 -6.544 15.329 1.00 40.91 158 SER A C 1
ATOM 1162 O O . SER A 1 158 ? 0.304 -6.420 15.974 1.00 40.91 158 SER A O 1
ATOM 1164 N N . LEU A 1 159 ? 1.373 -7.198 14.164 1.00 40.50 159 LEU A N 1
ATOM 1165 C CA . LEU A 1 159 ? 0.188 -7.871 13.622 1.00 40.50 159 LEU A CA 1
ATOM 1166 C C . LEU A 1 159 ? -0.419 -8.867 14.625 1.00 40.50 159 LEU A C 1
ATOM 1168 O O . LEU A 1 159 ? -1.627 -9.068 14.612 1.00 40.50 159 LEU A O 1
ATOM 1172 N N . SER A 1 160 ? 0.384 -9.446 15.525 1.00 37.03 160 SER A N 1
ATOM 1173 C CA . SER A 1 160 ? -0.113 -10.282 16.627 1.00 37.03 160 SER A CA 1
ATOM 1174 C C . SER A 1 160 ? -1.039 -9.532 17.581 1.00 37.03 160 SER A C 1
ATOM 1176 O O . SER A 1 160 ? -2.044 -10.092 18.009 1.00 37.03 160 SER A O 1
ATOM 1178 N N . ASP A 1 161 ? -0.721 -8.276 17.880 1.00 39.47 161 ASP A N 1
ATOM 1179 C CA . ASP A 1 161 ? -1.401 -7.480 18.903 1.00 39.47 161 ASP A CA 1
ATOM 1180 C C . ASP A 1 161 ? -2.789 -7.041 18.421 1.00 39.47 161 ASP A C 1
ATOM 1182 O O . ASP A 1 161 ? -3.708 -6.886 19.220 1.00 39.47 161 ASP A O 1
ATOM 1186 N N . LEU A 1 162 ? -2.962 -6.924 17.099 1.00 41.66 162 LEU A N 1
ATOM 1187 C CA . LEU A 1 162 ? -4.247 -6.654 16.448 1.00 41.66 162 LEU A CA 1
ATOM 1188 C C . LEU A 1 162 ? -5.180 -7.876 16.432 1.00 41.66 162 LEU A C 1
ATOM 1190 O O . LEU A 1 162 ? -6.390 -7.718 16.296 1.00 41.66 162 LEU A O 1
ATOM 1194 N N . LEU A 1 163 ? -4.644 -9.093 16.565 1.00 38.75 163 LEU A N 1
ATOM 1195 C CA . LEU A 1 163 ? -5.426 -10.338 16.540 1.00 38.75 163 LEU A CA 1
ATOM 1196 C C . LEU A 1 163 ? -5.887 -10.783 17.933 1.00 38.75 163 LEU A C 1
ATOM 1198 O O . LEU A 1 163 ? -6.858 -11.535 18.048 1.00 38.75 163 LEU A O 1
ATOM 1202 N N . THR A 1 164 ? -5.188 -10.342 18.979 1.00 41.72 164 THR A N 1
ATOM 1203 C CA . THR A 1 164 ? -5.476 -10.671 20.384 1.00 41.72 164 THR A CA 1
ATOM 1204 C C . THR A 1 164 ? -6.402 -9.671 21.082 1.00 41.72 164 THR A C 1
ATOM 1206 O O . THR A 1 164 ? -6.650 -9.833 22.275 1.00 41.7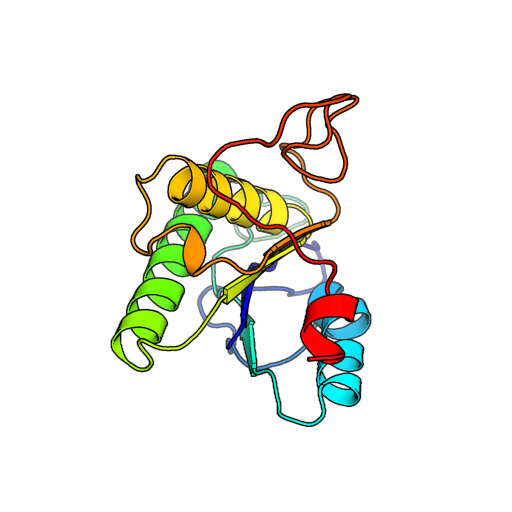2 164 THR A O 1
ATOM 1209 N N . GLY A 1 165 ? -6.898 -8.664 20.353 1.00 38.34 165 GLY A N 1
ATOM 1210 C CA . GLY A 1 165 ? -7.953 -7.744 20.793 1.00 38.34 165 GLY A CA 1
ATOM 1211 C C . GLY A 1 165 ? -9.352 -8.351 20.742 1.00 38.34 165 GLY A C 1
ATOM 1212 O O . GLY A 1 165 ? -9.674 -9.085 19.766 1.00 38.34 165 GLY A O 1
#

Organism: NCBI:txid228602

Secondary structure (DSSP, 8-state):
-EEEE----TTS----TT--TT---HHIIIIIIHHHHHHHTTS--EEE--S----TTGGG---S-HHHHHHHHHHHHHHHHHHHHHH-TT--EEEEEETHHHHHHHHHHHHHHTT-SSS-GGGEEEEEEES-TT--TT--SSTT-BTTBPPSS-----HHHHH--

pLDDT: mean 75.12, std 18.73, range [30.72, 95.56]

Nearest PDB structures (foldseek):
  5w95-assembly1_A  TM=8.360E-01  e=2.279E-08  Mycobacterium tuberculosis
  3aja-assembly1_A  TM=8.294E-01  e=1.540E-08  Mycolicibacterium smegmatis MC2 155
  3aja-assembly2_B  TM=8.317E-01  e=2.597E-08  Mycolicibacterium smegmatis MC2 155
  5w95-assembly2_B  TM=7.287E-01  e=4.674E-08  Mycobacterium tuberculosis
  2axe-assembly1_A  TM=6.612E-01  e=1.667E-05  Talaromyces purpureogenus

Foldseek 3Di:
DAEEEEADDQVFCGAAQPDFQQDADDDCRPPNVVVLCVLLVPVDGYTYQHFQNDPCCVNNGDNDHLVRRLVRSLVSSLVVVLVCCVVPVPAAYEYEYEASSLQSSVVQLVCQQVVNGSDHLVSHQAYHGHNRPPDDVPDDPDQQPDPPGHRPRHNHDDSVVVSVD

Radius of gyration: 15.42 Å; Cα contacts (8 Å, |Δi|>4): 309; chains: 1; bounding box: 39×33×45 Å